Protein AF-A0A6B3MPP5-F1 (afdb_monomer)

Sequence (80 aa):
MAQTRSEPPLLIQAILEGFVDGVLILTINQDWFHANECGRRMCSQITQGRSQINSIPDQIWRVCESLIDSREWFCDRKLI

Foldseek 3Di:
DDPPLPDPPPVVLVVQQPDPCKDWDADLVQFGSDIHPNPQVVQCVLVVVPDDRRHGRPVRVVVVVVVVVCCVVCVPDDDD

Nearest PDB structures (foldseek):
  4hi4-assembly1_B  TM=5.342E-01  e=2.019E+00  Pseudomonas aeruginosa
  3vol-assembly1_A-2  TM=5.861E-01  e=2.847E+00  Pseudomonas aeruginosa PAO1
  2ykh-assembly2_B  TM=6.645E-01  e=4.015E+00  Mycobacterium tuberculosis H37Rv
  2qrd-assembly1_G  TM=2.708E-01  e=7.984E+00  Schizosaccharomyces pombe

Secondary structure (DSSP, 8-state):
---------HHHHHHHHT-TT--EEE-TTS-EEEE-HHHHHHHHHHTTT-SPTTPPPHHHHHHHHHHHHHTTT-TT----

Structure (mmCIF, N/CA/C/O backbone):
data_AF-A0A6B3MPP5-F1
#
_entry.id   AF-A0A6B3MPP5-F1
#
loop_
_atom_site.group_PDB
_atom_site.id
_atom_site.type_symbol
_atom_site.label_atom_id
_atom_site.label_alt_id
_atom_site.label_comp_id
_atom_site.label_asym_id
_atom_site.label_entity_id
_atom_site.label_seq_id
_atom_site.pdbx_PDB_ins_code
_atom_site.Cartn_x
_atom_site.Cartn_y
_atom_site.Cartn_z
_atom_site.occupancy
_atom_site.B_iso_or_equiv
_atom_site.auth_seq_id
_atom_site.auth_comp_id
_atom_site.auth_asym_id
_atom_site.auth_atom_id
_atom_site.pdbx_PDB_model_num
ATOM 1 N N . MET A 1 1 ? 9.835 1.569 24.016 1.00 33.69 1 MET A N 1
ATOM 2 C CA . MET A 1 1 ? 9.523 0.271 23.383 1.00 33.69 1 MET A CA 1
ATOM 3 C C . MET A 1 1 ? 9.596 0.475 21.879 1.00 33.69 1 MET A C 1
ATOM 5 O O . MET A 1 1 ? 8.658 1.005 21.304 1.00 33.69 1 MET A O 1
ATOM 9 N N . ALA A 1 2 ? 10.750 0.202 21.269 1.00 40.78 2 ALA A N 1
ATOM 10 C CA . ALA A 1 2 ? 10.924 0.326 19.825 1.00 40.78 2 ALA A CA 1
ATOM 11 C C . ALA A 1 2 ? 10.377 -0.949 19.173 1.00 40.78 2 ALA A C 1
A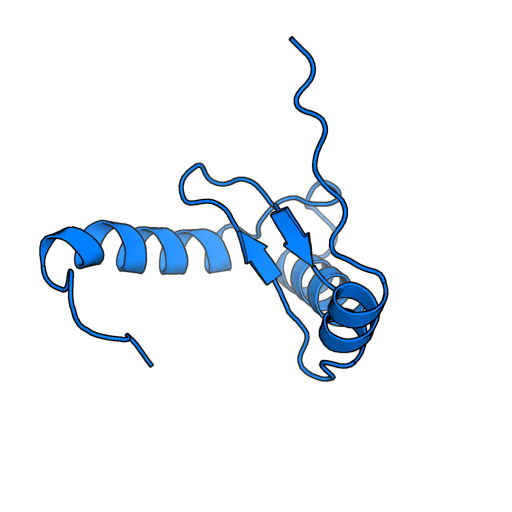TOM 13 O O . ALA A 1 2 ? 10.857 -2.040 19.471 1.00 40.78 2 ALA A O 1
ATOM 14 N N . GLN A 1 3 ? 9.339 -0.823 18.348 1.00 45.66 3 GLN A N 1
ATOM 15 C CA . GLN A 1 3 ? 8.846 -1.932 17.537 1.00 45.66 3 GLN A CA 1
ATOM 16 C C . GLN A 1 3 ? 9.927 -2.284 16.514 1.00 45.66 3 GLN A C 1
ATOM 18 O O . GLN A 1 3 ? 10.207 -1.510 15.600 1.00 45.66 3 GLN A O 1
ATOM 23 N N . THR A 1 4 ? 10.560 -3.443 16.680 1.00 48.41 4 THR A N 1
ATOM 24 C CA . THR A 1 4 ? 11.376 -4.061 15.636 1.00 48.41 4 THR A CA 1
ATOM 25 C C . THR A 1 4 ? 10.442 -4.461 14.507 1.00 48.41 4 THR A C 1
ATOM 27 O O . THR A 1 4 ? 9.787 -5.500 14.564 1.00 48.41 4 THR A O 1
ATOM 30 N N . ARG A 1 5 ? 10.337 -3.582 13.510 1.00 59.78 5 ARG A N 1
ATOM 31 C CA . ARG A 1 5 ? 9.689 -3.849 12.228 1.00 59.78 5 ARG A CA 1
ATOM 32 C C . ARG A 1 5 ? 10.411 -5.052 11.621 1.00 59.78 5 ARG A C 1
ATOM 34 O O . ARG A 1 5 ? 11.560 -4.930 11.213 1.00 59.78 5 ARG A O 1
ATOM 41 N N . SER A 1 6 ? 9.787 -6.223 11.663 1.00 64.06 6 SER A N 1
ATOM 42 C CA . SER A 1 6 ? 10.329 -7.429 11.049 1.00 64.06 6 SER A CA 1
ATOM 43 C C . SER A 1 6 ? 10.386 -7.203 9.542 1.00 64.06 6 SER A C 1
ATOM 45 O O . SER A 1 6 ? 9.353 -7.111 8.878 1.00 64.06 6 SER A O 1
ATOM 47 N N . GLU A 1 7 ? 11.597 -7.049 9.010 1.00 63.97 7 GLU A N 1
ATOM 48 C CA . GLU A 1 7 ? 11.810 -7.005 7.569 1.00 63.97 7 GLU A CA 1
ATOM 49 C C . GLU A 1 7 ? 11.283 -8.310 6.956 1.00 63.97 7 GLU A C 1
ATOM 51 O O . GLU A 1 7 ? 11.505 -9.391 7.520 1.00 63.97 7 GLU A O 1
ATOM 56 N N . PRO A 1 8 ? 10.533 -8.241 5.843 1.00 65.44 8 PRO A N 1
ATOM 57 C CA . PRO A 1 8 ? 10.067 -9.444 5.182 1.00 65.44 8 PRO A CA 1
ATOM 58 C C . PRO A 1 8 ? 11.281 -10.306 4.791 1.00 65.44 8 PRO A C 1
ATOM 60 O O . PRO A 1 8 ? 12.297 -9.763 4.358 1.00 65.44 8 PRO A O 1
ATOM 63 N N . PRO A 1 9 ? 11.194 -11.644 4.912 1.00 83.75 9 PRO A N 1
ATOM 64 C CA . PRO A 1 9 ? 12.212 -12.556 4.402 1.00 83.75 9 PRO A CA 1
ATOM 65 C C . PRO A 1 9 ? 12.663 -12.164 2.989 1.00 83.75 9 PRO A C 1
ATOM 67 O O . PRO A 1 9 ? 11.824 -11.801 2.167 1.00 83.75 9 PRO A O 1
ATOM 70 N N . LEU A 1 10 ? 13.959 -12.293 2.683 1.00 84.75 10 LEU A N 1
ATOM 71 C CA . LEU A 1 10 ? 14.553 -11.859 1.403 1.00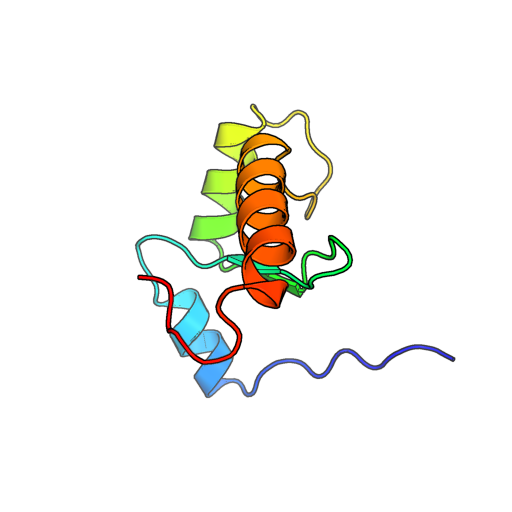 84.75 10 LEU A CA 1
ATOM 72 C C . LEU A 1 10 ? 13.769 -12.331 0.165 1.00 84.75 10 LEU A C 1
ATOM 74 O O . LEU A 1 10 ? 13.604 -11.578 -0.790 1.00 84.75 10 LEU A O 1
ATOM 78 N N . LEU A 1 11 ? 13.233 -13.557 0.199 1.00 89.81 11 LEU A N 1
ATOM 79 C CA . LEU A 1 11 ? 12.383 -14.091 -0.867 1.00 89.81 11 LEU A CA 1
ATOM 80 C C . LEU A 1 11 ? 11.089 -13.281 -1.049 1.00 89.81 11 LEU A C 1
ATOM 82 O O . LEU A 1 11 ? 10.704 -12.978 -2.173 1.00 89.81 11 LEU A O 1
ATOM 86 N N . ILE A 1 12 ? 10.425 -12.914 0.047 1.00 89.19 12 ILE A N 1
ATOM 87 C CA . ILE A 1 12 ? 9.193 -12.117 0.017 1.00 89.19 12 ILE A CA 1
ATOM 88 C C . ILE A 1 12 ? 9.499 -10.709 -0.486 1.00 89.19 12 ILE A C 1
ATOM 90 O O . ILE A 1 12 ? 8.756 -10.193 -1.313 1.00 89.19 12 ILE A O 1
ATOM 94 N N . GLN A 1 13 ? 10.609 -10.107 -0.056 1.00 88.31 13 GLN A N 1
ATOM 95 C CA . GLN A 1 13 ? 11.019 -8.800 -0.565 1.00 88.31 13 GLN A CA 1
ATOM 96 C C . GLN A 1 13 ? 11.282 -8.834 -2.077 1.00 88.31 13 GLN A C 1
ATOM 98 O O . GLN A 1 13 ? 10.811 -7.955 -2.792 1.00 88.31 13 GLN A O 1
ATOM 103 N N . ALA A 1 14 ? 11.956 -9.873 -2.579 1.00 90.31 14 ALA A N 1
ATOM 104 C CA . ALA A 1 14 ? 12.184 -10.049 -4.013 1.00 90.31 14 ALA A CA 1
ATOM 105 C C . ALA A 1 14 ? 10.872 -10.226 -4.797 1.00 90.31 14 ALA A C 1
ATOM 107 O O . ALA A 1 14 ? 10.717 -9.654 -5.874 1.00 90.31 14 ALA A O 1
ATOM 108 N N . ILE A 1 15 ? 9.910 -10.973 -4.245 1.00 92.88 15 ILE A N 1
ATOM 109 C CA . ILE A 1 15 ? 8.576 -11.125 -4.838 1.00 92.88 15 ILE A CA 1
ATOM 110 C C . ILE A 1 15 ? 7.854 -9.772 -4.889 1.00 92.88 15 ILE A C 1
ATOM 112 O O . ILE A 1 15 ? 7.325 -9.412 -5.936 1.00 92.88 15 ILE A O 1
ATOM 116 N N . LEU A 1 16 ? 7.863 -9.007 -3.792 1.00 93.50 16 LEU A N 1
ATOM 117 C CA . LEU A 1 16 ? 7.222 -7.689 -3.714 1.00 93.50 16 LEU A CA 1
ATOM 118 C C . LEU A 1 16 ? 7.850 -6.679 -4.689 1.00 93.50 16 LEU A C 1
ATOM 120 O O . LEU A 1 16 ? 7.133 -5.952 -5.378 1.00 93.50 16 LEU A O 1
ATOM 124 N N . GLU A 1 17 ? 9.177 -6.658 -4.803 1.00 93.50 17 GLU A N 1
ATOM 125 C CA . GLU A 1 17 ? 9.873 -5.796 -5.767 1.00 93.50 17 GLU A CA 1
ATOM 126 C C . GLU A 1 17 ? 9.660 -6.243 -7.227 1.00 93.50 17 GLU A C 1
ATOM 128 O O . GLU A 1 17 ? 9.694 -5.412 -8.129 1.00 93.50 17 GLU A O 1
ATOM 133 N N . GLY A 1 18 ? 9.341 -7.519 -7.471 1.00 92.94 18 GLY A N 1
ATOM 134 C CA . GLY A 1 18 ? 9.028 -8.046 -8.803 1.00 92.94 18 GLY A CA 1
ATOM 135 C C . GLY A 1 18 ? 7.669 -7.625 -9.387 1.00 92.94 18 GLY A C 1
ATOM 136 O O . GLY A 1 18 ? 7.439 -7.840 -10.578 1.00 92.94 18 GLY A O 1
ATOM 137 N N . PHE A 1 19 ? 6.760 -7.031 -8.600 1.00 94.19 19 PHE A N 1
ATOM 138 C CA . PHE A 1 19 ? 5.456 -6.572 -9.104 1.00 94.19 19 PHE A CA 1
ATOM 139 C C . PHE A 1 19 ? 5.593 -5.318 -9.978 1.00 94.19 19 PHE A C 1
ATOM 141 O O . PHE A 1 19 ? 5.795 -4.207 -9.478 1.00 94.19 19 PHE A O 1
ATOM 148 N N . VAL A 1 20 ? 5.408 -5.500 -11.287 1.00 91.56 20 VAL A N 1
ATOM 149 C CA . VAL A 1 20 ? 5.548 -4.447 -12.308 1.00 91.56 20 VAL A CA 1
ATOM 150 C C . VAL A 1 20 ? 4.546 -3.302 -12.154 1.00 91.56 20 VAL A C 1
ATOM 152 O O . VAL A 1 20 ? 4.917 -2.150 -12.357 1.00 91.56 20 VAL A O 1
ATOM 155 N N . ASP A 1 21 ? 3.323 -3.594 -11.710 1.00 90.38 21 ASP A N 1
ATOM 156 C CA . ASP A 1 21 ? 2.266 -2.591 -11.504 1.00 90.38 21 ASP A CA 1
ATOM 157 C C . ASP A 1 21 ? 2.349 -1.904 -10.132 1.00 90.38 21 ASP A C 1
ATOM 159 O O . ASP A 1 21 ? 1.528 -1.058 -9.792 1.00 90.38 21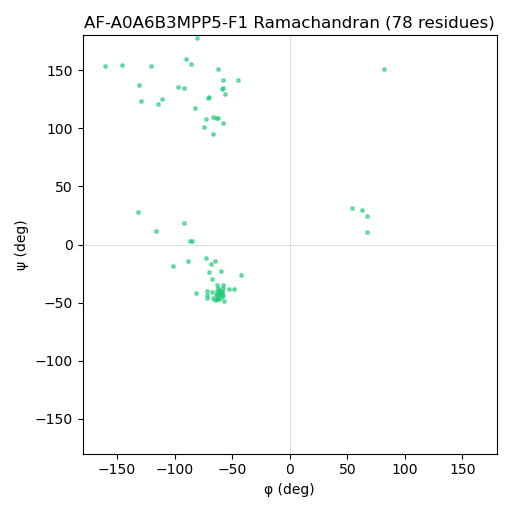 ASP A O 1
ATOM 163 N N . GLY A 1 22 ? 3.372 -2.237 -9.346 1.00 92.56 22 GLY A N 1
ATOM 164 C CA . GLY A 1 22 ? 3.571 -1.687 -8.018 1.00 92.56 22 GLY A CA 1
ATOM 165 C C . GLY A 1 22 ? 2.750 -2.382 -6.937 1.00 92.56 22 GLY A C 1
ATOM 166 O O . GLY A 1 22 ? 1.671 -2.921 -7.164 1.00 92.56 22 GLY A O 1
ATOM 167 N N . VAL A 1 23 ? 3.286 -2.365 -5.720 1.00 94.12 23 VAL A N 1
ATOM 168 C CA . VAL A 1 23 ? 2.582 -2.830 -4.523 1.00 94.12 23 VAL A CA 1
ATOM 169 C C . VAL A 1 23 ? 2.700 -1.779 -3.432 1.00 94.12 23 VAL A C 1
ATOM 171 O O . VAL A 1 23 ? 3.773 -1.208 -3.222 1.00 94.12 23 VAL A O 1
ATOM 174 N N . LEU A 1 24 ? 1.592 -1.534 -2.738 1.00 93.19 24 LEU A N 1
ATOM 175 C CA . LEU A 1 24 ? 1.508 -0.685 -1.558 1.00 93.19 24 LEU A CA 1
ATOM 176 C C . LEU A 1 24 ? 0.793 -1.476 -0.461 1.00 93.19 24 LEU A C 1
ATOM 178 O O . LEU A 1 24 ? -0.318 -1.960 -0.655 1.00 93.19 24 LEU A O 1
ATOM 182 N N . ILE A 1 25 ? 1.452 -1.624 0.683 1.00 91.81 25 ILE A N 1
ATOM 183 C CA . ILE A 1 25 ? 0.939 -2.324 1.859 1.00 91.81 25 ILE A CA 1
ATOM 184 C C . ILE A 1 25 ? 0.766 -1.291 2.962 1.00 91.81 25 ILE A C 1
ATOM 186 O O . ILE A 1 25 ? 1.733 -0.637 3.365 1.00 91.81 25 ILE A O 1
ATOM 190 N N . LEU A 1 26 ? -0.464 -1.163 3.447 1.00 91.44 26 LEU A N 1
ATOM 191 C CA . LEU A 1 26 ? -0.875 -0.179 4.442 1.00 91.44 26 LEU A CA 1
ATOM 192 C C . LEU A 1 26 ? -1.439 -0.874 5.680 1.00 91.44 26 LEU A C 1
ATOM 194 O O . LEU A 1 26 ? -1.968 -1.986 5.592 1.00 91.44 26 LEU A O 1
ATOM 198 N N . THR A 1 27 ? -1.347 -0.212 6.827 1.00 87.94 27 THR A N 1
ATOM 199 C CA . THR A 1 27 ? -2.089 -0.607 8.028 1.00 87.94 27 THR A CA 1
ATOM 200 C C . THR A 1 27 ? -3.447 0.094 8.051 1.00 87.94 27 THR A C 1
ATOM 202 O O . THR A 1 27 ? -3.640 1.142 7.434 1.00 87.94 27 THR A O 1
ATOM 205 N N . ILE A 1 28 ? -4.392 -0.457 8.814 1.00 87.38 28 ILE A N 1
ATOM 206 C CA . ILE A 1 28 ? -5.685 0.200 9.070 1.00 87.38 28 ILE A CA 1
ATOM 207 C C . ILE A 1 28 ? -5.543 1.507 9.866 1.00 87.38 28 ILE A C 1
ATOM 209 O O . ILE A 1 28 ? -6.474 2.296 9.900 1.00 87.38 28 ILE A O 1
ATOM 213 N N . ASN A 1 29 ? -4.380 1.746 10.479 1.00 85.75 29 ASN A N 1
ATOM 214 C CA . ASN A 1 29 ? -4.084 2.951 11.251 1.00 85.75 29 ASN A CA 1
ATOM 215 C C . ASN A 1 29 ? -3.443 4.049 10.384 1.00 85.75 29 ASN A C 1
ATOM 217 O O . ASN A 1 29 ? -2.805 4.945 10.926 1.00 85.75 29 ASN A O 1
ATOM 221 N N . GLN A 1 30 ? -3.577 3.966 9.054 1.00 86.31 30 GLN A N 1
ATOM 222 C CA . GLN A 1 30 ? -2.985 4.909 8.100 1.00 86.31 30 GLN A CA 1
ATOM 223 C C . GLN A 1 30 ? -1.448 4.870 8.050 1.00 86.31 30 GLN A C 1
ATOM 225 O O . GLN A 1 30 ? -0.807 5.822 7.605 1.00 86.31 30 GLN A O 1
ATOM 230 N N . ASP A 1 31 ? -0.825 3.751 8.433 1.00 86.81 31 ASP A N 1
ATOM 231 C CA . ASP A 1 31 ? 0.628 3.618 8.319 1.00 86.81 31 ASP A CA 1
ATOM 232 C C . ASP A 1 31 ? 1.033 3.002 6.981 1.00 86.81 31 ASP A C 1
ATOM 234 O O . ASP A 1 31 ? 0.526 1.959 6.555 1.00 86.81 31 ASP A O 1
ATOM 238 N N . TRP A 1 32 ? 2.048 3.592 6.352 1.00 89.56 32 TRP A N 1
ATOM 239 C CA . TRP A 1 32 ? 2.729 2.987 5.215 1.00 89.56 32 TRP A CA 1
ATOM 240 C C . TRP A 1 32 ? 3.640 1.849 5.697 1.00 89.56 32 TRP A C 1
ATOM 242 O O . TRP A 1 32 ? 4.770 2.069 6.154 1.00 89.56 32 TRP A O 1
ATOM 252 N N . PHE A 1 33 ? 3.185 0.602 5.544 1.00 89.12 33 PHE A N 1
ATOM 253 C CA . PHE A 1 33 ? 3.948 -0.578 5.952 1.00 89.12 33 PHE A CA 1
ATOM 254 C C . PHE A 1 33 ? 5.006 -0.995 4.924 1.00 89.12 33 PHE A C 1
ATOM 256 O O . PHE A 1 33 ? 6.128 -1.330 5.301 1.00 89.12 33 PHE A O 1
ATOM 263 N N . HIS A 1 34 ? 4.697 -0.972 3.633 1.00 90.56 34 HIS A N 1
ATOM 264 C CA . HIS A 1 34 ? 5.678 -1.266 2.591 1.00 90.56 34 HIS A CA 1
ATOM 265 C C . HIS A 1 34 ? 5.207 -0.720 1.250 1.00 90.56 34 HIS A C 1
ATOM 267 O O . HIS A 1 34 ? 4.016 -0.598 0.999 1.00 90.56 34 HIS A O 1
ATOM 273 N N . ALA A 1 35 ? 6.150 -0.419 0.372 1.00 92.25 35 ALA A N 1
ATOM 274 C CA . ALA A 1 35 ? 5.882 -0.360 -1.052 1.00 92.25 35 ALA A CA 1
ATOM 275 C C . ALA A 1 35 ? 7.120 -0.830 -1.791 1.00 92.25 35 ALA A C 1
ATOM 277 O O . ALA A 1 35 ? 8.226 -0.663 -1.272 1.00 92.25 35 ALA A O 1
ATOM 278 N N . ASN A 1 36 ? 6.941 -1.342 -2.997 1.00 94.25 36 ASN A N 1
ATOM 279 C CA . ASN A 1 36 ? 8.069 -1.548 -3.890 1.00 94.25 36 ASN A CA 1
ATOM 280 C C . ASN A 1 36 ? 8.473 -0.240 -4.590 1.00 94.25 36 ASN A C 1
ATOM 282 O O . ASN A 1 36 ? 7.853 0.816 -4.394 1.00 94.25 36 ASN A O 1
ATOM 286 N N . GLU A 1 37 ? 9.531 -0.282 -5.399 1.00 93.19 37 GLU A N 1
ATOM 287 C CA . GLU A 1 37 ? 9.996 0.903 -6.124 1.00 93.19 37 GLU A CA 1
ATOM 288 C C . GLU A 1 37 ? 8.915 1.495 -7.037 1.00 93.19 37 GLU A C 1
ATOM 290 O O . GLU A 1 37 ? 8.710 2.713 -7.042 1.00 93.19 37 GLU A O 1
ATOM 295 N N . CYS A 1 38 ? 8.194 0.645 -7.767 1.00 94.50 38 CYS A N 1
ATOM 296 C CA . CYS A 1 38 ? 7.143 1.095 -8.670 1.00 94.50 38 CYS A CA 1
ATOM 297 C C . CYS A 1 38 ? 5.997 1.788 -7.905 1.00 94.50 38 CYS A C 1
ATOM 299 O O . CYS A 1 38 ? 5.633 2.919 -8.229 1.00 94.50 38 CYS A O 1
ATOM 301 N N . GLY A 1 39 ? 5.522 1.192 -6.808 1.00 93.62 39 GLY A N 1
ATOM 302 C CA . GLY A 1 39 ? 4.492 1.764 -5.938 1.00 93.62 39 GLY A CA 1
ATOM 303 C C . GLY A 1 39 ? 4.913 3.102 -5.323 1.00 93.62 39 GLY A C 1
ATOM 304 O O . GLY A 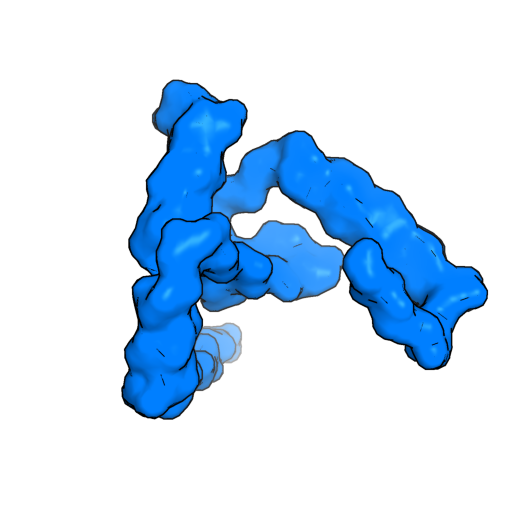1 39 ? 4.137 4.058 -5.332 1.00 93.62 39 GLY A O 1
ATOM 305 N N . ARG A 1 40 ? 6.177 3.236 -4.883 1.00 91.81 40 ARG A N 1
ATOM 306 C CA . ARG A 1 40 ? 6.729 4.527 -4.420 1.00 91.81 40 ARG A CA 1
ATOM 307 C C . ARG A 1 40 ? 6.663 5.601 -5.510 1.00 91.81 40 ARG A C 1
ATOM 309 O O . ARG A 1 40 ? 6.262 6.733 -5.231 1.00 91.81 40 ARG A O 1
ATOM 316 N N . ARG A 1 41 ? 7.040 5.258 -6.748 1.00 91.19 41 ARG A N 1
ATOM 317 C CA . ARG A 1 41 ? 6.994 6.185 -7.893 1.00 91.19 41 ARG A CA 1
ATOM 318 C C . ARG A 1 41 ? 5.559 6.604 -8.216 1.00 91.19 41 ARG A C 1
ATOM 320 O O . ARG A 1 41 ? 5.324 7.794 -8.411 1.00 91.19 41 ARG A O 1
ATOM 327 N N . MET A 1 42 ? 4.608 5.671 -8.211 1.00 91.38 42 MET A N 1
ATOM 328 C CA . MET A 1 42 ? 3.190 5.979 -8.435 1.00 91.38 42 MET A CA 1
ATOM 329 C C . MET A 1 42 ? 2.632 6.924 -7.365 1.00 91.38 42 MET A C 1
ATOM 331 O O . MET A 1 42 ? 2.036 7.945 -7.707 1.00 91.38 42 MET A O 1
ATOM 335 N N . CYS A 1 43 ? 2.893 6.664 -6.080 1.00 91.12 43 CYS A N 1
ATOM 336 C CA . CYS A 1 43 ? 2.478 7.565 -4.998 1.00 91.12 43 CYS A CA 1
ATOM 337 C C . CYS A 1 43 ? 3.063 8.980 -5.159 1.00 91.12 43 CYS A C 1
ATOM 339 O O . CYS A 1 43 ? 2.359 9.973 -4.963 1.00 91.12 43 CYS A O 1
ATOM 341 N N . SER A 1 44 ? 4.333 9.088 -5.565 1.00 88.75 44 SER A N 1
ATOM 342 C CA . SER A 1 44 ? 4.968 10.380 -5.863 1.00 88.75 44 SER A CA 1
ATOM 343 C C . SER A 1 44 ? 4.275 11.120 -7.017 1.00 88.75 44 SER A C 1
ATOM 345 O O . SER A 1 44 ? 4.035 12.323 -6.926 1.00 88.75 44 SER A O 1
ATOM 347 N N . GLN A 1 45 ? 3.873 10.410 -8.076 1.00 89.56 45 GLN A N 1
ATOM 348 C CA . GLN A 1 45 ? 3.138 11.002 -9.202 1.00 89.56 45 GLN A CA 1
ATOM 349 C C . GLN A 1 45 ? 1.741 11.488 -8.796 1.00 89.56 45 GLN A C 1
ATOM 351 O O . GLN A 1 45 ? 1.376 12.619 -9.118 1.00 89.56 45 GLN A O 1
ATOM 356 N N . ILE A 1 46 ? 0.984 10.678 -8.046 1.00 89.69 46 ILE A N 1
ATOM 357 C CA . ILE A 1 46 ? -0.365 11.031 -7.563 1.00 89.69 46 ILE A CA 1
ATOM 358 C C . ILE A 1 46 ? -0.314 12.299 -6.703 1.00 89.69 46 ILE A C 1
ATOM 360 O O . ILE A 1 46 ? -1.163 13.181 -6.821 1.00 89.69 46 ILE A O 1
ATOM 364 N N . THR A 1 47 ? 0.716 12.414 -5.868 1.00 88.62 47 THR A N 1
ATOM 365 C CA . THR A 1 47 ? 0.910 13.563 -4.974 1.00 88.62 47 THR A CA 1
ATOM 366 C C . THR A 1 47 ? 1.652 14.734 -5.615 1.00 88.62 47 THR A C 1
ATOM 368 O O . THR A 1 47 ? 1.917 15.735 -4.947 1.00 88.62 47 THR A O 1
ATOM 371 N N . GLN A 1 48 ? 1.996 14.635 -6.904 1.00 85.31 48 GLN A N 1
ATOM 372 C CA . GLN A 1 48 ? 2.758 15.647 -7.646 1.00 85.31 48 GLN A CA 1
ATOM 373 C C . GLN A 1 48 ? 4.093 16.009 -6.968 1.00 85.31 48 GLN A C 1
ATOM 375 O O . GLN A 1 48 ? 4.537 17.157 -7.026 1.00 85.31 48 GLN A O 1
ATOM 380 N N . GLY A 1 49 ? 4.708 15.052 -6.267 1.00 73.69 49 GLY A N 1
ATOM 381 C CA . GLY A 1 49 ? 5.947 15.250 -5.512 1.00 73.69 49 GLY A CA 1
ATOM 382 C C . GLY A 1 49 ? 5.828 16.184 -4.302 1.00 73.69 49 GLY A C 1
ATOM 383 O O . GLY A 1 49 ? 6.849 16.576 -3.744 1.00 73.69 49 GLY A O 1
ATOM 384 N N . ARG A 1 50 ? 4.610 16.565 -3.892 1.00 74.81 50 ARG A N 1
ATOM 385 C CA . ARG A 1 50 ? 4.375 17.485 -2.762 1.00 74.81 50 ARG A CA 1
ATOM 386 C C . ARG A 1 50 ? 4.274 16.777 -1.415 1.00 74.81 50 ARG A C 1
ATOM 388 O O . ARG A 1 50 ? 4.310 17.439 -0.382 1.00 74.81 50 ARG A O 1
ATOM 395 N N . SER A 1 51 ? 4.113 15.457 -1.424 1.00 73.31 51 SER A N 1
ATOM 396 C CA . 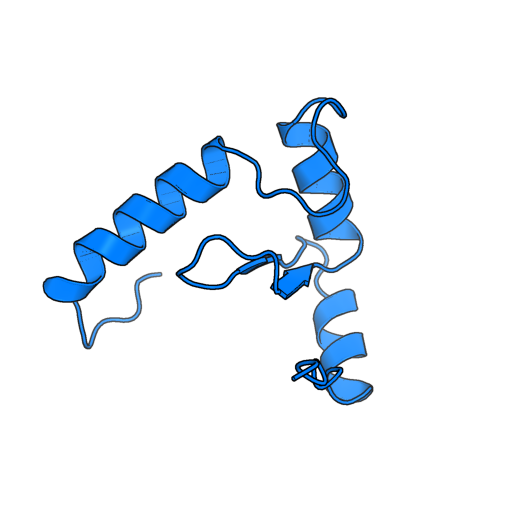SER A 1 51 ? 3.936 14.682 -0.200 1.00 73.31 51 SER A CA 1
ATOM 397 C C . SER A 1 51 ? 5.258 14.298 0.436 1.00 73.31 51 SER A C 1
ATOM 399 O O . SER A 1 51 ? 6.285 14.161 -0.231 1.00 73.31 51 SER A O 1
ATOM 401 N N . GLN A 1 52 ? 5.216 14.068 1.746 1.00 73.94 52 GLN A N 1
ATOM 402 C CA . GLN A 1 52 ? 6.358 13.532 2.473 1.00 73.94 52 GLN A CA 1
ATOM 403 C C . GLN A 1 52 ? 6.727 12.135 1.959 1.00 73.94 52 GLN A C 1
ATOM 405 O O . GLN A 1 52 ? 5.878 11.365 1.499 1.00 73.94 52 GLN A O 1
ATOM 410 N N . ILE A 1 53 ? 8.009 11.792 2.073 1.00 70.56 53 ILE A N 1
ATOM 411 C CA . ILE A 1 53 ? 8.508 10.450 1.770 1.00 70.56 53 ILE A CA 1
ATOM 412 C C . ILE A 1 53 ? 7.728 9.438 2.623 1.00 70.56 53 ILE A C 1
ATOM 414 O O . ILE A 1 53 ? 7.626 9.603 3.836 1.00 70.56 53 ILE A O 1
ATOM 418 N N . ASN A 1 54 ? 7.194 8.394 1.983 1.00 72.62 54 ASN A N 1
ATOM 419 C CA . ASN A 1 54 ? 6.371 7.350 2.607 1.00 72.62 54 ASN A CA 1
ATOM 420 C C . ASN A 1 54 ? 5.047 7.846 3.225 1.00 72.62 54 ASN A C 1
ATOM 422 O O . ASN A 1 54 ? 4.548 7.238 4.170 1.00 72.62 54 ASN A O 1
ATOM 426 N N . SER A 1 55 ? 4.456 8.919 2.691 1.00 82.38 55 SER A N 1
ATOM 427 C CA . SER A 1 55 ? 3.089 9.331 3.046 1.00 82.38 55 SER A CA 1
ATOM 428 C C . SER A 1 55 ? 2.062 8.819 2.037 1.00 82.38 55 SER A C 1
ATOM 430 O O . SER A 1 55 ? 2.274 8.876 0.826 1.00 82.38 55 SER A O 1
ATOM 432 N N . ILE A 1 56 ? 0.951 8.291 2.544 1.00 88.44 56 ILE A N 1
ATOM 433 C CA . ILE A 1 56 ? -0.122 7.727 1.723 1.00 88.44 56 ILE A CA 1
ATOM 434 C C . ILE A 1 56 ? -0.830 8.883 1.001 1.00 88.44 56 ILE A C 1
ATOM 436 O O . ILE A 1 56 ? -1.261 9.816 1.675 1.00 88.44 56 ILE A O 1
ATOM 440 N N . PRO A 1 57 ? -0.979 8.852 -0.335 1.00 91.38 57 PRO A N 1
ATOM 441 C CA . PRO A 1 57 ? -1.779 9.847 -1.041 1.00 91.38 57 PRO A CA 1
ATOM 442 C C . PRO A 1 57 ? -3.229 9.852 -0.541 1.00 91.38 57 PRO A C 1
ATOM 444 O O . PRO A 1 57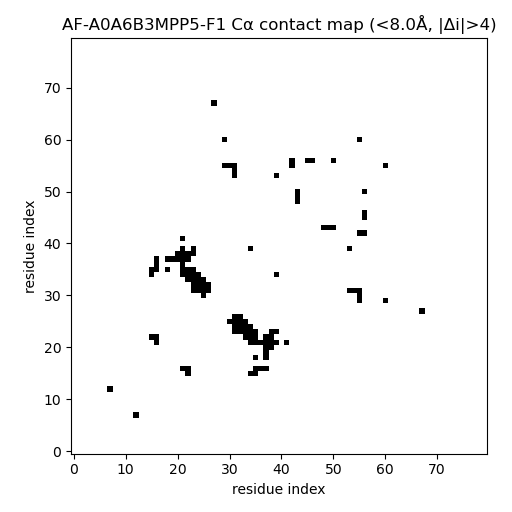 ? -3.851 8.789 -0.467 1.00 91.38 57 PRO A O 1
ATOM 447 N N . ASP A 1 58 ? -3.795 11.031 -0.278 1.00 89.50 58 ASP A N 1
ATOM 448 C CA . ASP A 1 58 ? -5.161 11.180 0.251 1.00 89.50 58 ASP A CA 1
ATOM 449 C C . ASP A 1 58 ? -6.204 10.433 -0.590 1.00 89.50 58 ASP A C 1
ATOM 451 O O . ASP A 1 58 ? -7.132 9.822 -0.066 1.00 89.50 58 ASP A O 1
ATOM 455 N N . GLN A 1 59 ? -6.046 10.440 -1.915 1.00 89.25 59 GLN A N 1
ATOM 456 C CA . GLN A 1 59 ? -6.943 9.749 -2.841 1.00 89.25 59 GLN A CA 1
ATOM 457 C C . GLN A 1 59 ? -6.947 8.233 -2.619 1.00 89.25 59 GLN A C 1
ATOM 459 O O . GLN A 1 59 ? -8.00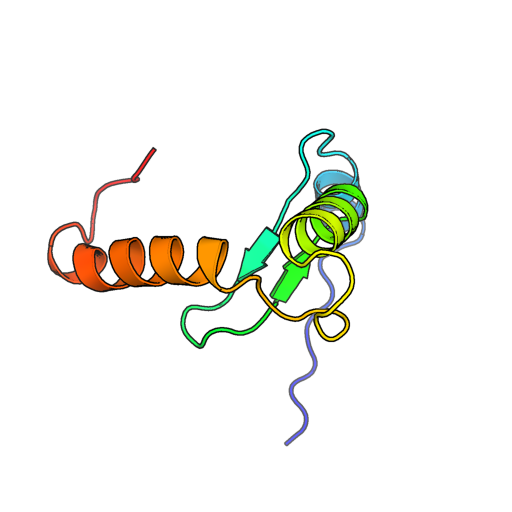3 7.615 -2.718 1.00 89.25 59 GLN A O 1
ATOM 464 N N . ILE A 1 60 ? -5.788 7.642 -2.307 1.00 91.88 60 ILE A N 1
ATOM 465 C CA . ILE A 1 60 ? -5.678 6.216 -1.982 1.00 91.88 60 ILE A CA 1
ATOM 466 C C . ILE A 1 60 ? -6.298 5.965 -0.608 1.00 91.88 60 ILE A C 1
ATOM 468 O O . ILE A 1 60 ? -7.104 5.048 -0.462 1.00 91.88 60 ILE A O 1
ATOM 472 N N . TRP A 1 61 ? -5.975 6.807 0.380 1.00 91.75 61 TRP A N 1
ATOM 473 C CA . TRP A 1 61 ? -6.482 6.630 1.738 1.00 91.75 61 TRP A CA 1
ATOM 474 C C . TRP A 1 61 ? -8.012 6.688 1.807 1.00 91.75 61 TRP A C 1
ATOM 476 O O . TRP A 1 61 ? -8.614 5.818 2.421 1.00 91.75 61 TRP A O 1
ATOM 486 N N . ARG A 1 62 ? -8.659 7.605 1.079 1.00 91.25 62 ARG A N 1
ATOM 487 C CA . ARG A 1 62 ? -10.133 7.695 1.016 1.00 91.25 62 ARG A CA 1
ATOM 488 C C . ARG A 1 62 ? -10.804 6.407 0.522 1.00 91.25 62 ARG A C 1
ATOM 490 O O . ARG A 1 62 ? -11.903 6.065 0.961 1.00 91.25 62 ARG A O 1
ATOM 497 N N . VAL A 1 63 ? -10.158 5.688 -0.400 1.00 90.69 63 VAL A N 1
ATOM 498 C CA . VAL A 1 63 ? -10.637 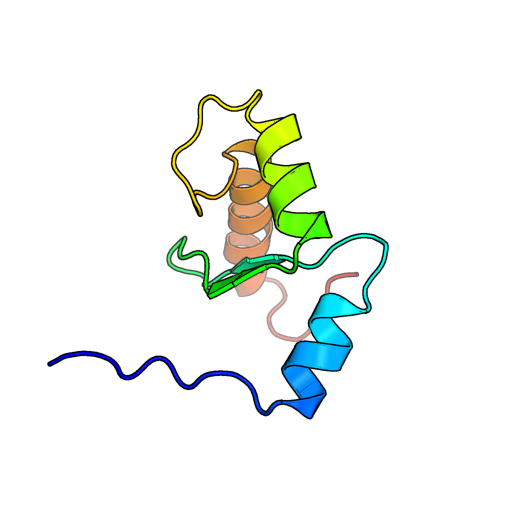4.373 -0.855 1.00 90.69 63 VAL A CA 1
ATOM 499 C C . VAL A 1 63 ? -10.433 3.335 0.247 1.00 90.69 63 VAL A C 1
ATOM 501 O O . VAL A 1 63 ? -11.347 2.564 0.528 1.00 90.69 63 VAL A O 1
ATOM 504 N N . CYS A 1 64 ? -9.274 3.340 0.911 1.00 90.00 64 CYS A N 1
ATOM 505 C CA . CYS A 1 64 ? -9.005 2.462 2.050 1.00 90.00 64 CYS A CA 1
ATOM 506 C C . CYS A 1 64 ? -9.994 2.677 3.202 1.00 90.00 64 CYS A C 1
ATOM 508 O O . CYS A 1 64 ? -10.500 1.689 3.722 1.00 90.00 64 CYS A O 1
ATOM 510 N N . GLU A 1 65 ? -10.317 3.921 3.560 1.00 90.25 65 GLU A N 1
ATOM 511 C CA . GLU A 1 65 ? -11.332 4.251 4.571 1.00 90.25 65 GLU A CA 1
ATOM 512 C C . GLU A 1 65 ? -12.683 3.639 4.204 1.00 90.25 65 GLU A C 1
ATOM 514 O O . GLU A 1 65 ? -13.251 2.894 4.993 1.00 90.25 65 GLU A O 1
ATOM 519 N N . SER A 1 66 ? -13.131 3.824 2.957 1.00 89.06 66 SER A N 1
ATOM 520 C CA . SER A 1 66 ? -14.386 3.229 2.477 1.00 89.06 66 SER A CA 1
ATOM 521 C C . SER A 1 66 ? -14.386 1.695 2.593 1.00 89.06 66 SER A C 1
ATOM 523 O O . SER A 1 66 ? -15.406 1.091 2.925 1.00 89.06 66 SER A O 1
ATOM 525 N N . LEU A 1 67 ? -13.242 1.049 2.337 1.00 86.31 67 LEU A N 1
ATOM 526 C CA . LEU A 1 67 ? -13.083 -0.401 2.485 1.00 86.31 67 LEU A CA 1
ATOM 527 C C . LEU A 1 67 ? -13.066 -0.836 3.958 1.00 86.31 67 LEU A C 1
ATOM 529 O O . LEU A 1 67 ? -13.667 -1.85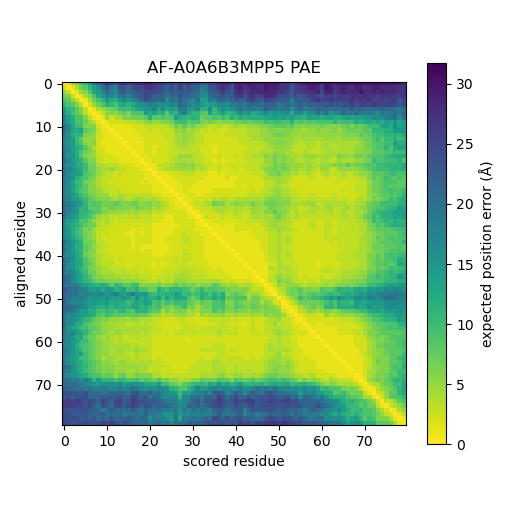9 4.289 1.00 86.31 67 LEU A O 1
ATOM 533 N N . ILE A 1 68 ? -12.407 -0.076 4.836 1.00 86.31 68 ILE A N 1
ATOM 534 C CA . ILE A 1 68 ? -12.351 -0.332 6.282 1.00 86.31 68 ILE A CA 1
ATOM 535 C C . ILE A 1 68 ? -13.747 -0.195 6.896 1.00 86.31 68 ILE A C 1
ATOM 537 O O . ILE A 1 68 ? -14.186 -1.120 7.578 1.00 86.31 68 ILE A O 1
ATOM 541 N N . ASP A 1 69 ? -14.465 0.881 6.581 1.00 85.88 69 ASP A N 1
ATOM 542 C CA . ASP A 1 69 ? -15.833 1.124 7.051 1.00 85.88 69 ASP A CA 1
ATOM 543 C C . ASP A 1 69 ? -16.787 0.022 6.569 1.00 85.88 69 ASP A C 1
ATOM 545 O O . ASP A 1 69 ? -17.633 -0.474 7.314 1.00 85.88 69 ASP A O 1
ATOM 549 N N . SER A 1 70 ? -16.607 -0.447 5.329 1.00 82.19 70 SER A N 1
ATOM 550 C CA . SER A 1 70 ? -17.403 -1.555 4.788 1.00 82.19 70 SER A CA 1
ATOM 551 C C . SER A 1 70 ? -17.115 -2.900 5.468 1.00 82.19 70 SER A C 1
ATOM 553 O O . SER A 1 70 ? -17.907 -3.838 5.363 1.00 82.19 70 SER A O 1
ATOM 555 N N . ARG A 1 71 ? -15.994 -3.033 6.185 1.00 72.62 71 ARG A N 1
ATOM 556 C CA . ARG A 1 71 ? -15.550 -4.311 6.748 1.00 72.62 71 ARG A CA 1
ATOM 557 C C . ARG A 1 71 ? -16.471 -4.814 7.855 1.00 72.62 71 ARG A C 1
ATOM 559 O O . ARG A 1 71 ? -16.641 -6.025 7.946 1.00 72.62 71 ARG A O 1
ATOM 566 N N . GLU A 1 72 ? -17.139 -3.927 8.600 1.00 64.81 72 GLU A N 1
ATOM 567 C CA . GLU A 1 72 ? -18.194 -4.312 9.558 1.00 64.81 72 GLU A CA 1
ATOM 568 C C . GLU A 1 72 ? -19.364 -5.052 8.875 1.00 64.81 72 GLU A C 1
ATOM 570 O O . GLU A 1 72 ? -20.069 -5.834 9.510 1.00 64.81 72 GLU A O 1
ATOM 575 N N . TRP A 1 73 ? -19.542 -4.851 7.565 1.00 59.59 73 TRP A N 1
ATOM 576 C CA . TRP A 1 73 ? -20.653 -5.380 6.773 1.00 59.59 73 TRP A CA 1
ATOM 577 C C . TRP A 1 73 ? -20.248 -6.617 5.955 1.00 59.59 73 TRP A C 1
ATOM 579 O O . TRP A 1 73 ? -21.108 -7.388 5.527 1.00 59.59 73 TRP A O 1
ATOM 589 N N . PHE A 1 74 ? -18.943 -6.838 5.745 1.00 60.06 74 PHE A N 1
ATOM 590 C CA . PHE A 1 74 ? -18.409 -7.849 4.822 1.00 60.06 74 PHE A CA 1
ATOM 591 C C . PHE A 1 74 ? -17.303 -8.728 5.422 1.00 60.06 74 PHE A C 1
ATOM 593 O O . PHE A 1 74 ? -16.473 -9.234 4.668 1.00 60.06 74 PHE A O 1
ATOM 600 N N . CYS A 1 75 ? -17.301 -8.945 6.743 1.00 55.62 75 CYS A N 1
ATOM 601 C CA . CYS A 1 75 ? -16.250 -9.656 7.492 1.00 55.62 75 CYS A CA 1
ATOM 602 C C . CYS A 1 75 ? -15.684 -10.944 6.841 1.00 55.62 75 CYS A C 1
ATOM 604 O O . CYS A 1 75 ? -14.515 -11.241 7.068 1.00 55.62 75 CYS A O 1
ATOM 606 N N . ASP A 1 76 ? -16.439 -11.656 5.992 1.00 57.78 76 ASP A N 1
ATOM 607 C CA . ASP A 1 76 ? -16.017 -12.902 5.326 1.00 57.78 76 ASP A CA 1
ATOM 608 C C . ASP A 1 76 ? -15.916 -12.853 3.786 1.00 57.78 76 ASP A C 1
ATOM 610 O O . ASP A 1 76 ? -15.778 -13.895 3.136 1.00 57.78 76 ASP A O 1
ATOM 614 N N . ARG A 1 77 ? -15.974 -11.677 3.145 1.00 58.25 77 ARG A N 1
ATOM 615 C CA . ARG A 1 77 ? -15.852 -11.586 1.677 1.00 58.25 77 ARG A CA 1
ATOM 616 C C . ARG A 1 77 ? -14.551 -10.921 1.253 1.00 58.25 77 ARG A C 1
ATOM 618 O O . ARG A 1 77 ? -14.265 -9.786 1.619 1.00 58.25 77 ARG A O 1
ATOM 625 N N . LYS A 1 78 ? -13.781 -11.622 0.410 1.00 55.34 78 LYS A N 1
ATOM 626 C CA . LYS A 1 78 ? -12.701 -11.004 -0.367 1.00 55.34 78 LYS A CA 1
ATOM 627 C C . LYS A 1 78 ? -13.331 -9.968 -1.295 1.00 55.34 78 LYS A C 1
ATOM 629 O O . LYS A 1 78 ? -14.030 -10.339 -2.236 1.00 55.34 78 LYS A O 1
ATOM 634 N N . LEU A 1 79 ? -13.111 -8.695 -0.996 1.00 58.56 79 LEU A N 1
ATOM 635 C CA . LEU A 1 79 ? -13.350 -7.615 -1.944 1.00 58.56 79 LEU A CA 1
ATOM 636 C C . LEU A 1 79 ? -12.259 -7.720 -3.021 1.00 58.56 79 LEU A C 1
ATOM 638 O O . LEU A 1 79 ? -11.083 -7.871 -2.682 1.00 58.56 79 LEU A O 1
ATOM 642 N N . ILE A 1 80 ? -12.695 -7.790 -4.282 1.00 55.38 80 ILE A N 1
ATOM 643 C CA . ILE A 1 80 ? -11.856 -7.965 -5.479 1.00 55.38 80 ILE A CA 1
ATOM 644 C C . ILE A 1 80 ? -11.418 -6.591 -5.967 1.00 55.38 80 ILE A C 1
ATOM 646 O O . ILE A 1 80 ? -12.313 -5.722 -6.072 1.00 55.38 80 ILE A O 1
#

Radius of gyration: 14.21 Å; Cα contacts (8 Å, |Δi|>4): 61; chains: 1; bounding box: 35×32×36 Å

Mean predicted aligned error: 8.34 Å

Solvent-accessible surface area (backbone atoms only — not comparable to full-atom values): 5061 Å² total; per-residue (Å²): 136,83,81,78,77,77,73,68,57,70,68,56,47,52,55,46,56,63,40,82,90,32,37,77,42,68,48,98,84,77,42,70,72,45,58,22,72,50,25,50,52,51,45,36,58,78,41,70,67,72,58,61,89,81,55,79,41,66,77,59,49,57,52,50,50,55,53,56,66,44,36,86,78,40,82,88,58,87,83,129

pLDDT: mean 81.15, std 14.78, range [33.69, 94.5]